Protein AF-A0A6V7K7D6-F1 (afdb_monomer_lite)

Sequence (64 aa):
TYNVNKQVPDSASTATALFTGVKTNFKVIGVDSHVKLGDCEASLNENYHLQSIIQWAQAAGKAT

pLDDT: mean 97.85, std 2.1, range [85.56, 98.75]

Structure (mmCIF, N/CA/C/O backbone):
data_AF-A0A6V7K7D6-F1
#
_entry.id   AF-A0A6V7K7D6-F1
#
loop_
_atom_site.group_PDB
_atom_site.id
_atom_site.type_symbol
_atom_site.label_atom_id
_atom_site.label_alt_id
_atom_site.label_comp_id
_atom_site.label_asym_id
_atom_site.label_entity_id
_atom_site.label_seq_id
_atom_site.pdbx_PDB_ins_code
_atom_site.Cartn_x
_atom_site.Cartn_y
_atom_site.Cartn_z
_atom_site.occupancy
_atom_site.B_iso_or_equiv
_atom_site.auth_seq_id
_atom_site.auth_comp_id
_atom_site.auth_asym_id
_atom_site.auth_atom_id
_atom_site.pdbx_PDB_model_num
ATOM 1 N N . THR A 1 1 ? 13.596 -4.054 9.346 1.00 85.56 1 THR A N 1
ATOM 2 C CA . THR A 1 1 ? 12.449 -4.688 8.650 1.00 85.56 1 THR A CA 1
ATOM 3 C C . THR A 1 1 ? 12.879 -5.013 7.231 1.00 85.56 1 THR A C 1
ATOM 5 O O . THR A 1 1 ? 13.878 -4.452 6.824 1.00 85.56 1 THR A O 1
ATOM 8 N N . TYR A 1 2 ? 12.196 -5.909 6.511 1.00 97.44 2 TYR A N 1
ATOM 9 C CA . TYR A 1 2 ? 12.433 -6.180 5.080 1.00 97.44 2 TYR A CA 1
ATOM 10 C C . TYR A 1 2 ? 11.099 -6.085 4.325 1.00 97.44 2 TYR A C 1
ATOM 12 O O . TYR A 1 2 ? 10.060 -6.428 4.908 1.00 97.44 2 TYR A O 1
ATOM 20 N N . ASN A 1 3 ? 11.122 -5.656 3.062 1.00 98.06 3 ASN A N 1
ATOM 21 C CA . ASN A 1 3 ? 9.967 -5.714 2.154 1.00 98.06 3 ASN A CA 1
ATOM 22 C C . ASN A 1 3 ? 10.177 -6.815 1.097 1.00 98.06 3 ASN A C 1
ATOM 24 O O . ASN A 1 3 ? 11.191 -7.506 1.133 1.00 98.06 3 ASN A O 1
ATOM 28 N N . VAL A 1 4 ? 9.237 -7.015 0.170 1.00 98.38 4 VAL A N 1
ATOM 29 C CA . VAL A 1 4 ? 9.249 -8.206 -0.705 1.00 98.38 4 VAL A CA 1
ATOM 30 C C . VAL A 1 4 ? 10.530 -8.338 -1.541 1.00 98.38 4 VAL A C 1
ATOM 32 O O . VAL A 1 4 ? 10.991 -9.454 -1.762 1.00 98.38 4 VAL A O 1
ATOM 35 N N . ASN A 1 5 ? 11.147 -7.226 -1.958 1.00 98.12 5 ASN A N 1
ATO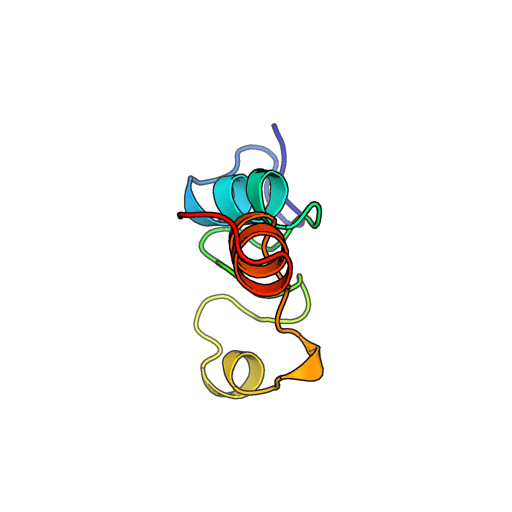M 36 C CA . ASN A 1 5 ? 12.285 -7.241 -2.885 1.00 98.12 5 ASN A CA 1
ATOM 37 C C . ASN A 1 5 ? 13.544 -6.486 -2.406 1.00 98.12 5 ASN A C 1
ATOM 39 O O . ASN A 1 5 ? 14.510 -6.369 -3.165 1.00 98.12 5 ASN A O 1
ATOM 43 N N . LYS A 1 6 ? 13.569 -5.973 -1.168 1.00 98.06 6 LYS A N 1
ATOM 44 C CA . LYS A 1 6 ? 14.721 -5.299 -0.545 1.00 98.06 6 LYS A CA 1
ATOM 45 C C . LYS A 1 6 ? 14.849 -5.662 0.936 1.00 98.06 6 LYS A C 1
ATOM 47 O O . LYS A 1 6 ? 13.881 -5.663 1.696 1.00 98.06 6 LYS A O 1
ATOM 52 N N . GLN A 1 7 ? 16.094 -5.884 1.363 1.00 98.31 7 GLN A N 1
ATOM 53 C CA . GLN A 1 7 ? 16.427 -6.133 2.771 1.00 98.31 7 GLN A CA 1
ATOM 54 C C . GLN A 1 7 ? 16.231 -4.891 3.646 1.00 98.31 7 GLN A C 1
ATOM 56 O O . GLN A 1 7 ? 15.772 -5.021 4.773 1.00 98.31 7 GLN A O 1
ATOM 61 N N . VAL A 1 8 ? 16.541 -3.700 3.119 1.00 98.31 8 VAL A N 1
ATOM 62 C CA . VAL A 1 8 ? 16.270 -2.409 3.767 1.00 98.31 8 VAL A CA 1
ATOM 63 C C . VAL A 1 8 ? 15.098 -1.744 3.032 1.00 98.31 8 VAL A C 1
ATOM 65 O O . VAL A 1 8 ? 15.255 -1.400 1.856 1.00 98.31 8 VAL A O 1
ATOM 68 N N . PRO A 1 9 ? 13.918 -1.616 3.662 1.00 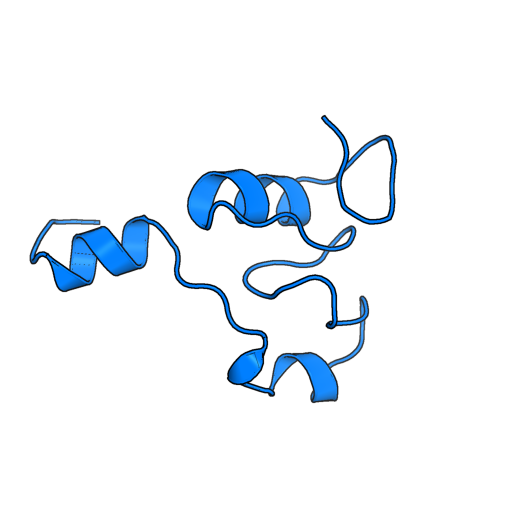98.06 9 PRO A N 1
ATOM 69 C CA . PRO A 1 9 ? 12.723 -1.100 3.015 1.00 98.06 9 PRO A CA 1
ATOM 70 C C . PRO A 1 9 ? 12.666 0.426 3.067 1.00 98.06 9 PRO A C 1
ATOM 72 O O . PRO A 1 9 ? 13.408 1.075 3.803 1.00 98.06 9 PRO A O 1
ATOM 75 N N . ASP A 1 10 ? 11.749 0.991 2.289 1.00 98.50 10 ASP A N 1
ATOM 76 C CA . ASP A 1 10 ? 11.377 2.401 2.347 1.00 98.50 10 ASP A CA 1
ATOM 77 C C . ASP A 1 10 ? 10.091 2.616 3.165 1.00 98.50 10 ASP A C 1
ATOM 79 O O . ASP A 1 10 ? 9.444 1.666 3.623 1.00 98.50 10 ASP A O 1
ATOM 83 N N . SER A 1 11 ? 9.692 3.879 3.313 1.00 98.62 11 SER A N 1
ATOM 84 C CA . SER A 1 11 ? 8.483 4.252 4.047 1.00 98.62 11 SER A CA 1
ATOM 85 C C . SER A 1 11 ? 7.196 3.740 3.393 1.00 98.62 11 SER A C 1
ATOM 87 O O . SER A 1 11 ? 6.301 3.318 4.119 1.00 98.62 11 SER A O 1
ATOM 89 N N . ALA A 1 12 ? 7.087 3.719 2.058 1.00 98.56 12 ALA A N 1
ATOM 90 C CA . ALA A 1 12 ? 5.850 3.336 1.368 1.00 98.56 12 ALA A CA 1
ATOM 91 C C . ALA A 1 12 ? 5.525 1.846 1.559 1.00 98.56 12 ALA A C 1
ATOM 93 O O . ALA A 1 12 ? 4.424 1.477 1.983 1.00 98.56 12 ALA A O 1
ATOM 94 N N . SER A 1 13 ? 6.524 0.988 1.336 1.00 98.31 13 SER A N 1
ATOM 95 C CA . SER A 1 13 ? 6.366 -0.458 1.513 1.00 98.31 13 SER A CA 1
ATOM 96 C C . SER A 1 13 ? 6.158 -0.850 2.978 1.00 98.31 13 SER A C 1
ATOM 98 O O . SER A 1 13 ? 5.389 -1.767 3.273 1.00 98.31 13 SER A O 1
ATOM 100 N N . THR A 1 14 ? 6.790 -0.123 3.906 1.00 98.62 14 THR A N 1
ATOM 101 C CA . THR A 1 14 ? 6.604 -0.332 5.349 1.00 98.62 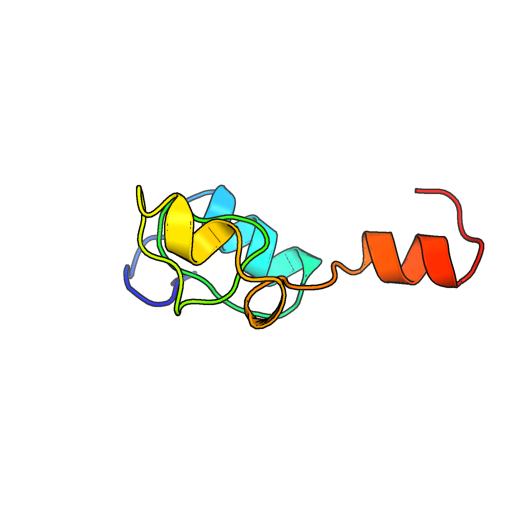14 THR A CA 1
ATOM 102 C C . THR A 1 14 ? 5.219 0.125 5.814 1.00 98.62 14 THR A C 1
ATOM 104 O O . THR A 1 14 ? 4.577 -0.597 6.572 1.00 98.62 14 THR A O 1
ATOM 107 N N . ALA A 1 15 ? 4.723 1.272 5.337 1.00 98.75 15 ALA A N 1
ATOM 108 C CA . ALA A 1 15 ? 3.376 1.754 5.644 1.00 98.75 15 ALA A CA 1
ATOM 109 C C . ALA A 1 15 ? 2.307 0.774 5.147 1.00 98.75 15 ALA A C 1
ATOM 111 O O . ALA A 1 15 ? 1.395 0.442 5.896 1.00 98.75 15 ALA A O 1
ATOM 112 N N . THR A 1 16 ? 2.461 0.239 3.932 1.00 98.62 16 THR A N 1
ATOM 113 C CA . THR A 1 16 ? 1.551 -0.796 3.413 1.00 98.62 16 THR A CA 1
ATOM 114 C C . THR A 1 16 ? 1.535 -2.007 4.339 1.00 98.62 16 THR A C 1
ATOM 116 O O . THR A 1 16 ? 0.478 -2.380 4.829 1.00 98.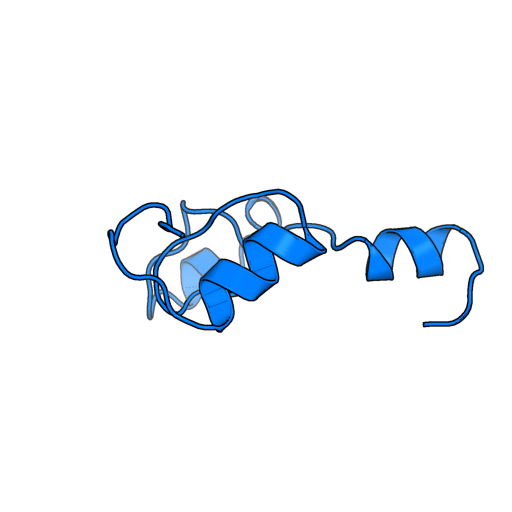62 16 THR A O 1
ATOM 119 N N . ALA A 1 17 ? 2.704 -2.538 4.708 1.00 98.62 17 ALA A N 1
ATOM 120 C CA . ALA A 1 17 ? 2.773 -3.674 5.624 1.00 98.62 17 ALA A CA 1
ATOM 121 C C . ALA A 1 17 ? 2.110 -3.399 6.987 1.00 98.62 17 ALA A C 1
ATOM 123 O O . ALA A 1 17 ? 1.417 -4.269 7.510 1.00 98.62 17 ALA A O 1
ATOM 124 N N . LEU A 1 18 ? 2.303 -2.205 7.555 1.00 98.50 18 LEU A N 1
ATOM 125 C CA . LEU A 1 18 ? 1.737 -1.831 8.855 1.00 98.50 18 LEU A CA 1
ATOM 126 C C . LEU A 1 18 ? 0.225 -1.602 8.808 1.00 98.50 18 LEU A C 1
ATOM 128 O O . LEU A 1 18 ? -0.473 -1.994 9.739 1.00 98.50 18 LEU A O 1
ATOM 132 N N . PHE A 1 19 ? -0.280 -0.962 7.753 1.00 98.62 19 PHE A N 1
ATOM 133 C CA . PHE A 1 19 ? -1.678 -0.540 7.691 1.00 98.62 19 PHE A CA 1
ATOM 134 C C . PHE A 1 19 ? -2.585 -1.519 6.952 1.00 98.62 19 PHE A C 1
ATOM 136 O O . PHE A 1 19 ? -3.785 -1.471 7.184 1.00 98.62 19 PHE A O 1
ATOM 143 N N . THR A 1 20 ? -2.061 -2.402 6.102 1.00 98.50 20 THR A N 1
ATOM 144 C CA . THR A 1 20 ? -2.860 -3.404 5.369 1.00 98.50 20 THR A CA 1
ATOM 145 C C . THR A 1 20 ? -2.546 -4.842 5.787 1.00 98.50 20 THR A C 1
ATOM 147 O O . THR A 1 20 ? -3.276 -5.761 5.430 1.00 98.50 20 THR A O 1
ATOM 150 N N . GLY A 1 21 ? -1.459 -5.065 6.536 1.00 98.38 21 GLY A N 1
ATOM 151 C CA . GLY A 1 21 ? -1.008 -6.401 6.940 1.00 98.38 21 GLY A CA 1
ATOM 152 C C . GLY A 1 21 ? -0.281 -7.189 5.843 1.00 98.38 21 GLY A C 1
ATOM 153 O O . GLY A 1 21 ? 0.145 -8.317 6.089 1.00 98.38 21 GLY A O 1
ATOM 154 N N . VAL A 1 22 ? -0.091 -6.614 4.650 1.00 98.50 22 VAL A N 1
ATOM 155 C CA . VAL A 1 22 ? 0.551 -7.274 3.502 1.00 98.50 22 VAL A CA 1
ATOM 156 C C . VAL A 1 22 ? 1.809 -6.511 3.092 1.00 98.50 22 VAL A C 1
ATOM 158 O O . VAL A 1 22 ? 1.796 -5.296 2.901 1.00 98.50 22 VAL A O 1
ATOM 161 N N . LYS A 1 23 ? 2.933 -7.220 2.946 1.00 98.56 23 LYS A N 1
ATOM 162 C CA . LYS A 1 23 ? 4.174 -6.621 2.434 1.00 98.56 23 LYS A CA 1
ATOM 163 C C . LYS A 1 23 ? 4.088 -6.411 0.924 1.00 98.56 23 LYS A C 1
ATOM 165 O O . LYS A 1 23 ? 3.604 -7.278 0.209 1.00 98.56 23 LYS A O 1
ATOM 170 N N . THR A 1 24 ? 4.661 -5.309 0.447 1.00 98.62 24 THR A N 1
ATOM 171 C CA . THR A 1 24 ? 4.748 -4.987 -0.985 1.00 98.62 24 THR A CA 1
ATOM 172 C C . THR A 1 24 ? 6.184 -4.654 -1.414 1.00 98.62 24 THR A C 1
ATOM 174 O O . THR A 1 24 ? 7.133 -4.799 -0.633 1.00 98.62 24 THR A O 1
ATOM 177 N N . ASN A 1 25 ? 6.361 -4.261 -2.673 1.00 98.69 25 ASN A N 1
ATOM 178 C CA . ASN A 1 25 ? 7.637 -3.901 -3.281 1.00 98.69 25 ASN A CA 1
ATOM 179 C C . ASN A 1 25 ? 8.149 -2.533 -2.797 1.00 98.69 25 ASN A C 1
ATOM 181 O O . ASN A 1 25 ? 7.388 -1.664 -2.380 1.00 98.69 25 ASN A O 1
ATOM 185 N N . PHE A 1 26 ? 9.462 -2.319 -2.880 1.00 98.62 26 PHE A N 1
ATOM 186 C CA . PHE A 1 26 ? 10.097 -1.033 -2.569 1.00 98.62 26 PHE A CA 1
ATOM 187 C C . PHE A 1 26 ? 9.487 0.134 -3.366 1.00 98.62 26 PHE A C 1
ATOM 189 O O . PHE A 1 26 ? 9.356 0.033 -4.586 1.00 98.62 26 PHE A O 1
ATOM 196 N N . LYS A 1 27 ? 9.179 1.247 -2.681 1.00 98.31 27 LYS A N 1
ATOM 197 C CA . LYS A 1 27 ? 8.512 2.449 -3.226 1.00 98.31 27 LYS A CA 1
ATOM 198 C C . LYS A 1 27 ? 7.089 2.223 -3.767 1.00 98.31 27 LYS A C 1
ATOM 200 O O . LYS A 1 27 ? 6.598 3.047 -4.533 1.00 98.31 27 LYS A O 1
ATOM 205 N N . VAL A 1 28 ? 6.420 1.141 -3.367 1.00 98.38 28 VAL A N 1
ATOM 206 C CA . VAL A 1 28 ? 5.020 0.850 -3.721 1.00 98.38 28 VAL A CA 1
ATOM 207 C C . VAL A 1 28 ? 4.130 1.004 -2.483 1.00 98.38 28 VAL A C 1
ATOM 209 O O . VAL A 1 28 ? 4.554 0.673 -1.373 1.00 98.38 28 VAL A O 1
ATOM 212 N N . ILE A 1 29 ? 2.917 1.541 -2.660 1.00 98.50 29 ILE A N 1
ATOM 213 C CA . ILE A 1 29 ? 1.952 1.788 -1.580 1.00 98.50 29 ILE A CA 1
ATOM 214 C C . ILE A 1 29 ? 0.553 1.279 -1.937 1.00 98.50 29 ILE A C 1
ATOM 216 O O . ILE A 1 29 ? 0.105 1.465 -3.062 1.00 98.50 29 ILE A O 1
ATOM 220 N N . GLY A 1 30 ? -0.142 0.664 -0.975 1.00 98.19 30 GLY A N 1
ATOM 221 C CA . GLY A 1 30 ? -1.579 0.355 -1.080 1.00 98.19 30 GLY A CA 1
ATOM 222 C C . GLY A 1 30 ? -1.959 -0.777 -2.043 1.00 98.19 30 GLY A C 1
ATOM 223 O O . GLY A 1 30 ? -3.140 -1.076 -2.189 1.00 98.19 30 GLY A O 1
ATOM 224 N N . VAL A 1 31 ? -0.975 -1.430 -2.660 1.00 98.50 31 VAL A N 1
ATOM 225 C CA . VAL A 1 31 ? -1.158 -2.571 -3.563 1.00 98.50 31 VAL A CA 1
ATOM 226 C C . VAL A 1 31 ? -0.188 -3.699 -3.219 1.00 98.50 31 VAL A C 1
ATOM 228 O O . VAL A 1 31 ? 0.844 -3.468 -2.576 1.00 98.50 31 VAL A O 1
ATOM 231 N N . ASP A 1 32 ? -0.515 -4.923 -3.619 1.00 98.19 32 ASP A N 1
ATOM 232 C CA . ASP A 1 32 ? 0.319 -6.098 -3.372 1.00 98.19 32 ASP A CA 1
ATOM 233 C C . ASP A 1 32 ? 1.608 -6.118 -4.228 1.00 98.19 32 ASP A C 1
ATOM 235 O O . ASP A 1 32 ? 1.915 -5.195 -4.988 1.00 98.19 32 ASP A O 1
ATOM 239 N N . SER A 1 33 ? 2.417 -7.171 -4.080 1.00 98.06 33 SER A N 1
ATOM 240 C CA . SER A 1 33 ? 3.709 -7.277 -4.764 1.00 98.06 33 SER A CA 1
ATOM 241 C C . SER A 1 33 ? 3.642 -7.620 -6.257 1.00 98.06 33 SER A C 1
ATOM 243 O O . SER A 1 33 ? 4.702 -7.689 -6.887 1.00 98.06 33 SER A O 1
ATOM 245 N N . HIS A 1 34 ? 2.460 -7.838 -6.841 1.00 98.38 34 HIS A N 1
ATOM 246 C CA . HIS A 1 34 ? 2.319 -7.997 -8.292 1.00 98.38 34 HIS A CA 1
ATOM 247 C C . HIS A 1 34 ? 2.568 -6.671 -9.027 1.00 98.38 34 HIS A C 1
ATOM 249 O O . HIS A 1 34 ? 3.034 -6.689 -10.168 1.00 98.38 34 HIS A O 1
ATOM 255 N N . VAL A 1 35 ? 2.350 -5.524 -8.368 1.00 98.31 35 VAL A N 1
ATOM 256 C CA . VAL A 1 35 ? 2.552 -4.200 -8.973 1.00 98.31 35 VAL A CA 1
ATOM 257 C C . VAL A 1 35 ? 4.031 -3.781 -8.948 1.00 98.31 35 VAL A C 1
ATOM 259 O O . VAL A 1 35 ? 4.671 -3.649 -7.896 1.00 98.31 35 VAL A O 1
ATOM 262 N N . LYS A 1 36 ? 4.570 -3.588 -10.160 1.00 97.94 36 LYS A N 1
ATOM 263 C CA . LYS A 1 36 ? 5.887 -3.016 -10.506 1.00 97.94 36 LYS A CA 1
ATOM 264 C C . LYS A 1 36 ? 6.046 -1.574 -9.992 1.00 97.94 36 LYS A C 1
ATOM 266 O O . LYS A 1 36 ? 5.145 -0.768 -10.193 1.00 97.94 36 LYS A O 1
ATOM 271 N N . LEU A 1 37 ? 7.207 -1.174 -9.456 1.00 98.06 37 LEU A N 1
ATOM 272 C CA . LEU A 1 37 ? 7.519 0.258 -9.329 1.00 98.06 37 LEU A CA 1
ATOM 273 C C . LEU A 1 37 ? 7.530 0.899 -10.727 1.00 98.06 37 LEU A C 1
ATOM 275 O O . LEU A 1 37 ? 8.315 0.482 -11.576 1.00 98.06 37 LEU A O 1
ATOM 279 N N . GLY A 1 38 ? 6.698 1.922 -10.933 1.00 97.75 38 GLY A N 1
ATOM 280 C CA . GLY A 1 38 ? 6.560 2.622 -12.217 1.00 97.75 38 GLY A CA 1
ATOM 281 C C . GLY A 1 38 ? 5.576 1.976 -13.199 1.00 97.75 38 GLY A C 1
ATOM 282 O O . GLY A 1 38 ? 5.411 2.494 -14.299 1.00 97.75 38 GLY A O 1
ATOM 283 N N . ASP A 1 39 ? 4.911 0.885 -12.813 1.00 98.06 39 ASP A N 1
ATOM 284 C CA . ASP A 1 39 ? 3.900 0.216 -13.633 1.00 98.06 39 ASP A CA 1
ATOM 285 C C . ASP A 1 39 ? 2.505 0.788 -13.335 1.00 98.06 39 ASP A C 1
ATOM 287 O O . ASP A 1 39 ? 1.797 0.341 -12.428 1.00 98.06 39 ASP A O 1
ATOM 291 N N . CYS A 1 40 ? 2.143 1.842 -14.070 1.00 97.75 40 CYS A N 1
ATOM 292 C CA . CYS A 1 40 ? 0.856 2.514 -13.906 1.00 97.75 40 CYS A CA 1
ATOM 293 C C . CYS A 1 40 ? -0.311 1.577 -14.246 1.00 97.75 40 CYS A C 1
ATOM 295 O O . CYS A 1 40 ? -1.274 1.510 -13.488 1.00 97.75 40 CYS A O 1
ATOM 297 N N . GLU A 1 41 ? -0.212 0.807 -15.332 1.00 98.12 41 GLU A N 1
ATOM 298 C CA . GLU A 1 41 ? -1.301 -0.064 -15.788 1.00 98.12 41 GLU A CA 1
ATOM 299 C C . GLU A 1 41 ? -1.605 -1.169 -14.774 1.00 98.12 41 GLU A C 1
ATOM 301 O O . GLU A 1 41 ? -2.766 -1.362 -14.410 1.00 98.12 41 GLU A O 1
ATOM 306 N N . ALA A 1 42 ? -0.575 -1.830 -14.232 1.00 97.81 42 ALA A N 1
ATOM 307 C CA . ALA A 1 42 ? -0.771 -2.826 -13.180 1.00 97.81 42 ALA A CA 1
ATOM 308 C C . ALA A 1 42 ? -1.390 -2.216 -11.913 1.00 97.81 42 ALA A C 1
ATOM 310 O O . ALA A 1 42 ? -2.195 -2.872 -11.255 1.00 97.81 42 ALA A O 1
ATOM 311 N N . SER A 1 43 ? -1.063 -0.960 -11.583 1.00 97.69 43 SER A N 1
ATOM 312 C CA . SER A 1 43 ? -1.620 -0.282 -10.403 1.00 97.69 43 SER A CA 1
ATOM 313 C C . SER A 1 43 ? -3.123 0.004 -10.503 1.00 97.69 43 SER A C 1
ATOM 315 O O . SER A 1 43 ? -3.779 0.162 -9.476 1.00 97.69 43 SER A O 1
ATOM 317 N N . LEU A 1 44 ? -3.684 0.035 -11.717 1.00 98.00 44 LEU A N 1
ATOM 318 C CA . LEU A 1 44 ? -5.116 0.255 -11.946 1.00 98.00 44 LEU A CA 1
ATOM 319 C C . LEU A 1 44 ? -5.957 -1.012 -11.733 1.00 98.00 44 LEU A C 1
ATOM 321 O O . LEU A 1 44 ? -7.180 -0.924 -11.671 1.00 98.00 44 LEU A O 1
ATOM 325 N N . ASN A 1 45 ? -5.334 -2.188 -11.620 1.00 98.06 45 ASN A N 1
ATOM 326 C CA . ASN A 1 45 ? -6.056 -3.433 -11.391 1.00 98.06 45 ASN A CA 1
ATOM 327 C C . ASN A 1 45 ? -6.499 -3.542 -9.924 1.00 98.06 45 ASN A C 1
ATOM 329 O O . ASN A 1 45 ? -5.683 -3.793 -9.036 1.00 98.06 45 ASN A O 1
ATOM 333 N N . GLU A 1 46 ? -7.806 -3.421 -9.687 1.00 97.81 46 GLU A N 1
ATOM 334 C CA . GLU A 1 46 ? -8.418 -3.490 -8.352 1.00 97.81 46 GLU A CA 1
ATOM 335 C C . GLU A 1 46 ? -8.121 -4.802 -7.608 1.00 97.81 46 GLU A C 1
ATOM 337 O O . GLU A 1 46 ? -8.089 -4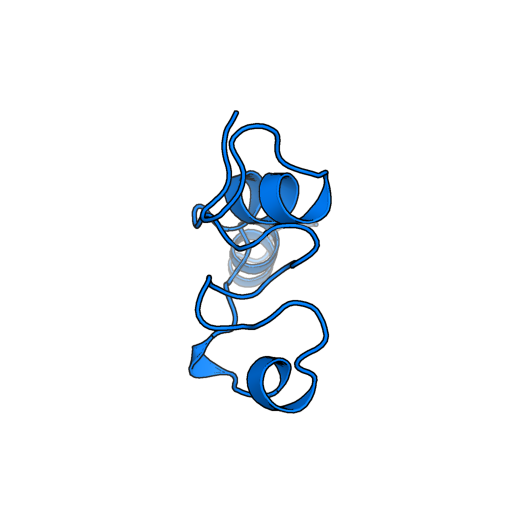.814 -6.380 1.00 97.81 46 GLU A O 1
ATOM 342 N N . ASN A 1 47 ? -7.825 -5.899 -8.317 1.00 97.88 47 ASN A N 1
ATOM 343 C CA . ASN A 1 47 ? -7.465 -7.171 -7.678 1.00 97.88 47 ASN A CA 1
ATOM 344 C C . ASN A 1 47 ? -6.156 -7.094 -6.878 1.00 97.88 47 ASN A C 1
ATOM 346 O O . ASN A 1 47 ? -5.929 -7.931 -6.008 1.00 97.88 47 ASN A O 1
ATOM 350 N N . TYR A 1 48 ? -5.293 -6.119 -7.175 1.00 98.25 48 TYR A N 1
ATOM 351 C CA . TYR A 1 48 ? -4.046 -5.903 -6.442 1.00 98.25 48 TYR A CA 1
ATOM 352 C C . TYR A 1 48 ? -4.189 -4.873 -5.323 1.00 98.25 48 TYR A C 1
ATOM 354 O O . TYR A 1 48 ? -3.226 -4.651 -4.589 1.00 98.25 48 TYR A O 1
ATOM 362 N N . HIS A 1 49 ? -5.350 -4.228 -5.178 1.00 98.38 49 HIS A N 1
ATOM 363 C CA . HIS A 1 49 ? -5.571 -3.206 -4.157 1.00 98.38 49 HIS A CA 1
ATOM 364 C C . HIS A 1 49 ? -5.774 -3.847 -2.790 1.00 98.38 49 HIS A C 1
ATOM 366 O O . HIS A 1 49 ? -6.482 -4.840 -2.628 1.00 98.38 49 HIS A O 1
ATOM 372 N N . LEU A 1 50 ? -5.147 -3.253 -1.780 1.00 98.38 50 LEU A N 1
ATOM 373 C CA . LEU A 1 50 ? -5.191 -3.745 -0.412 1.00 98.38 50 LEU A CA 1
ATOM 374 C C . LEU A 1 50 ? -6.057 -2.829 0.446 1.00 98.38 50 LEU A C 1
ATOM 376 O O . LEU A 1 50 ? -5.902 -1.609 0.429 1.00 98.38 50 LEU A O 1
ATOM 380 N N . GLN A 1 51 ? -6.922 -3.423 1.263 1.00 98.12 51 GLN A N 1
ATOM 381 C CA . GLN A 1 51 ? -7.673 -2.669 2.260 1.00 98.12 51 GLN A CA 1
ATOM 382 C C . GLN A 1 51 ? -6.786 -2.345 3.460 1.00 98.12 51 GLN A C 1
ATOM 384 O O . GLN A 1 51 ? -6.067 -3.202 3.973 1.00 98.12 51 GLN A O 1
ATOM 389 N N . SER A 1 52 ? -6.855 -1.100 3.923 1.00 98.25 52 SER A N 1
ATOM 390 C CA . SER A 1 52 ? -6.180 -0.692 5.154 1.00 98.25 52 SER A CA 1
ATOM 391 C C . SER A 1 52 ? -7.075 -0.876 6.381 1.00 98.25 52 SER A C 1
ATOM 393 O O . SER A 1 52 ? -8.302 -0.840 6.297 1.00 98.25 52 SER A O 1
ATOM 395 N N . ILE A 1 53 ? -6.462 -0.967 7.558 1.00 98.31 53 ILE A N 1
ATOM 396 C CA . ILE A 1 53 ? -7.153 -0.952 8.850 1.00 98.31 53 ILE A CA 1
ATOM 397 C C . ILE A 1 53 ? -7.976 0.329 9.050 1.00 98.31 53 ILE A C 1
ATOM 399 O O . ILE A 1 53 ? -9.001 0.304 9.727 1.00 98.31 53 ILE A O 1
ATOM 403 N N . ILE A 1 54 ? -7.569 1.438 8.422 1.00 98.00 54 ILE A N 1
ATOM 404 C CA . ILE A 1 54 ? -8.319 2.699 8.415 1.00 98.00 54 ILE A CA 1
ATOM 405 C C . ILE A 1 54 ? -9.618 2.517 7.625 1.00 98.00 54 ILE A C 1
ATOM 407 O O . ILE A 1 54 ? -10.687 2.879 8.107 1.00 98.00 54 ILE A O 1
ATOM 411 N N . GLN A 1 55 ? -9.557 1.875 6.456 1.00 97.81 55 GLN A N 1
ATOM 412 C CA . GLN A 1 55 ? -10.750 1.555 5.671 1.00 97.81 55 GLN A CA 1
ATOM 413 C C . GLN A 1 55 ? -11.689 0.607 6.430 1.00 97.81 55 GLN A C 1
ATOM 415 O O . GLN A 1 55 ? -12.903 0.801 6.416 1.00 97.81 55 GLN A O 1
ATOM 420 N N . TRP A 1 56 ? -11.151 -0.377 7.158 1.00 98.06 56 TRP A N 1
ATOM 421 C CA . TRP A 1 56 ? -11.959 -1.219 8.047 1.00 98.06 56 TRP A CA 1
ATOM 422 C C . TRP A 1 56 ? -12.598 -0.422 9.191 1.00 98.06 56 TRP A C 1
ATOM 424 O O . TRP A 1 56 ? -13.757 -0.660 9.529 1.00 98.06 56 TRP A O 1
ATOM 434 N N . ALA A 1 57 ? -11.886 0.550 9.765 1.00 98.44 57 ALA A N 1
ATOM 435 C CA . ALA A 1 57 ? -12.433 1.438 10.786 1.00 98.44 57 ALA A CA 1
ATOM 436 C C . ALA A 1 57 ? -13.590 2.294 10.237 1.00 98.44 57 ALA A C 1
ATOM 438 O O . ALA A 1 57 ? -14.636 2.370 10.884 1.00 98.44 57 ALA A O 1
ATOM 439 N N . GLN A 1 58 ? -13.448 2.849 9.027 1.00 98.31 58 GLN A N 1
ATOM 440 C CA . GLN A 1 58 ? -14.516 3.585 8.335 1.00 98.31 58 GLN A CA 1
ATOM 441 C C . GLN A 1 58 ? -15.731 2.695 8.062 1.00 98.31 58 GLN A C 1
ATOM 443 O O . GLN A 1 58 ? -16.856 3.083 8.372 1.00 98.31 58 GLN A O 1
ATOM 448 N N . ALA A 1 59 ? -15.514 1.477 7.551 1.00 98.00 59 ALA A N 1
ATOM 449 C CA . ALA A 1 59 ? -16.584 0.508 7.309 1.00 98.00 59 ALA A CA 1
ATOM 450 C C . ALA A 1 59 ? -17.330 0.121 8.600 1.00 98.00 59 ALA A C 1
ATOM 452 O O . ALA A 1 59 ? -18.524 -0.166 8.569 1.00 98.00 59 ALA A O 1
ATOM 453 N N . ALA A 1 60 ? -16.646 0.165 9.746 1.00 98.38 60 ALA A N 1
ATOM 454 C CA . ALA A 1 60 ? -17.225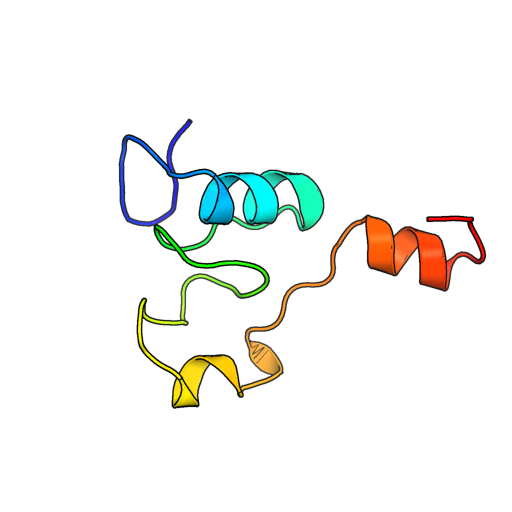 -0.049 11.069 1.00 98.38 60 ALA A CA 1
ATOM 455 C C . ALA A 1 60 ? -17.825 1.224 11.710 1.00 98.38 60 ALA A C 1
ATOM 457 O O . ALA A 1 60 ? -18.151 1.203 12.900 1.00 98.38 60 ALA A O 1
ATOM 458 N N . GLY A 1 61 ? -17.941 2.336 10.973 1.00 98.31 61 GLY A N 1
ATOM 459 C CA . GLY A 1 61 ? -18.521 3.596 11.455 1.00 98.31 61 GLY A CA 1
ATOM 460 C C . GLY A 1 61 ? -17.658 4.352 12.471 1.00 98.31 61 GLY A C 1
ATOM 461 O O . GLY A 1 61 ? -18.179 5.152 13.248 1.00 98.31 61 GLY A O 1
ATOM 462 N N . LYS A 1 62 ? -16.349 4.082 12.517 1.00 98.38 62 LYS A N 1
ATOM 463 C CA . LYS A 1 62 ? -15.405 4.775 13.405 1.00 98.38 62 LYS A CA 1
ATOM 464 C C . LYS A 1 62 ? -14.836 6.014 12.714 1.00 98.38 62 LYS A C 1
ATOM 466 O O . LYS A 1 62 ? -14.704 6.045 11.494 1.00 98.38 62 LYS A O 1
ATOM 471 N N . ALA A 1 63 ? -14.467 7.016 13.509 1.00 95.94 63 ALA A N 1
ATOM 472 C CA . ALA A 1 63 ? -13.704 8.160 13.020 1.00 95.94 63 ALA A CA 1
ATOM 473 C C . ALA A 1 63 ? -12.298 7.725 12.573 1.00 95.94 63 ALA A C 1
ATOM 475 O O . ALA A 1 63 ? -11.727 6.795 13.154 1.00 95.94 63 ALA A O 1
ATOM 476 N N . THR A 1 64 ? -11.756 8.414 11.568 1.00 87.25 64 THR A N 1
ATOM 477 C CA . THR A 1 64 ? -10.439 8.147 10.971 1.00 87.25 64 THR A CA 1
ATOM 478 C C . THR A 1 64 ? -9.690 9.418 10.663 1.00 87.25 64 THR A C 1
ATOM 480 O O . THR A 1 64 ? -10.352 10.323 10.109 1.00 87.25 64 THR A O 1
#

Foldseek 3Di:
DAAPPGHDADPAQVVQCVFQVAGEDHPDHQFHPVDDDVRPPVVPDPVRGTDTPVNVCVVVVHDD

Secondary structure (DSSP, 8-state):
---SS-SS--HHHHHHHHHHS----TT--SB-TTSPTT-HHHHT-GGGB---HHHHHHHTT---

Radius of gyration: 12.24 Å; chains: 1; bounding box: 35×16×29 Å

Organism: NCBI:txid1563983

InterPro domains:
  IPR001952 Alkaline phosphatase [PF00245] (1-64)
  IPR001952 Alkaline phosphatase [PR00113] (8-23)
  IPR001952 Alkaline phosphatase [PR00113] (57-64)
  IPR001952 Alkaline phosphatase [PTHR11596] (1-64)
  IPR017850 Alkaline-phosphatase-like, core domain superfamily [G3DSA:3.40.720.10] (1-64)
  IPR017850 Alkaline-phosphatase-like, core domain superfamily [SSF53649] (1-64)
  IPR018299 Alkaline phosphatase, active site [PS00123] (8-16)